Protein AF-A0A2M8PM56-F1 (afdb_monomer)

Solvent-accessible surface area (backbone atoms only — not comparable to full-atom values): 8294 Å² total; per-residue (Å²): 137,80,83,69,54,62,44,80,41,84,49,99,81,27,36,38,36,41,51,51,79,86,60,57,67,68,60,47,52,51,56,45,49,54,58,42,65,76,43,40,83,81,42,50,69,30,35,29,31,40,33,42,45,74,45,73,42,53,46,70,60,52,50,52,50,46,54,58,35,47,78,58,47,24,43,76,50,33,38,34,36,74,18,66,51,32,48,53,28,31,54,79,66,77,33,47,68,55,50,98,68,78,94,83,78,79,86,73,85,75,88,89,83,85,87,86,77,87,79,72,84,82,80,86,79,90,74,87,82,80,82,78,87,132

Radius of gyration: 21.91 Å; Cα contacts (8 Å, |Δi|>4): 170; chains: 1; bounding box: 58×36×76 Å

Mean predicted aligned error: 13.91 Å

pLDDT: mean 71.76, std 17.02, range [32.41, 87.62]

Nearest PDB structures (foldseek):
  4l1c-assembly1_B  TM=6.763E-01  e=3.990E-03  Escherichia coli UTI89
  3ghf-assembly1_A-2  TM=6.455E-01  e=1.156E-02  Salmonella enterica subsp. enterica serovar Typhimurium str. LT2
  3fa4-assembly2_H  TM=4.914E-01  e=3.078E+00  Aspergillus niger
  3eoo-assembly4_L  TM=4.462E-01  e=2.066E+00  Burkholderia pseudomallei 1655
  7cmy-assembly1_A-2  TM=3.895E-01  e=2.208E+00  Bacillus cereus ATCC 14579

Structure (mmCIF, N/CA/C/O backbone):
data_AF-A0A2M8PM56-F1
#
_entry.id   AF-A0A2M8PM56-F1
#
loop_
_atom_site.group_PDB
_atom_site.id
_atom_site.type_symbol
_atom_site.label_atom_id
_atom_site.label_alt_id
_atom_site.label_comp_id
_atom_site.label_asym_id
_atom_site.label_entity_id
_atom_site.label_seq_id
_atom_site.pdbx_PDB_ins_code
_atom_site.Cartn_x
_atom_site.Cartn_y
_atom_site.Cartn_z
_atom_site.occupancy
_atom_site.B_iso_or_equiv
_atom_site.auth_seq_id
_atom_site.auth_comp_id
_atom_site.auth_asym_id
_atom_site.auth_atom_id
_atom_site.pdbx_PDB_model_num
ATOM 1 N N . MET A 1 1 ? 28.261 7.781 9.289 1.00 40.72 1 MET A N 1
ATOM 2 C CA . MET A 1 1 ? 27.281 8.138 10.339 1.00 40.72 1 MET A CA 1
ATOM 3 C C . MET A 1 1 ? 26.000 8.574 9.647 1.00 40.72 1 MET A C 1
ATOM 5 O O . MET A 1 1 ? 26.063 9.479 8.828 1.00 40.72 1 MET A O 1
ATOM 9 N N . ASN A 1 2 ? 24.909 7.862 9.950 1.00 40.03 2 ASN A N 1
ATOM 10 C CA . ASN A 1 2 ? 23.570 7.879 9.342 1.00 40.03 2 ASN A CA 1
ATOM 11 C C . ASN A 1 2 ? 23.489 7.571 7.842 1.00 40.03 2 ASN A C 1
ATOM 13 O O . ASN A 1 2 ? 23.056 8.407 7.053 1.00 40.03 2 ASN A O 1
ATOM 17 N N . ASP A 1 3 ? 23.812 6.326 7.484 1.00 45.66 3 ASP A N 1
ATOM 18 C CA . ASP A 1 3 ? 23.176 5.727 6.312 1.00 45.66 3 ASP A CA 1
ATOM 19 C C . ASP A 1 3 ? 21.687 5.560 6.640 1.00 45.66 3 ASP A C 1
ATOM 21 O O . ASP A 1 3 ? 21.309 4.881 7.600 1.00 45.66 3 ASP A O 1
ATOM 25 N N . LYS A 1 4 ? 20.832 6.331 5.974 1.00 61.25 4 LYS A N 1
ATOM 26 C CA . LYS A 1 4 ? 19.405 6.380 6.289 1.00 61.25 4 LYS A CA 1
ATOM 2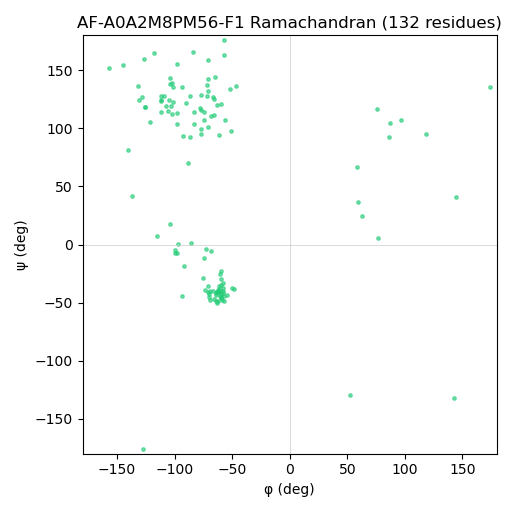7 C C . LYS A 1 4 ? 18.706 5.294 5.476 1.00 61.25 4 LYS A C 1
ATOM 29 O O . LYS A 1 4 ? 17.951 5.602 4.564 1.00 61.25 4 LYS A O 1
ATOM 34 N N . ILE A 1 5 ? 18.969 4.045 5.862 1.00 72.75 5 ILE A N 1
ATOM 35 C CA . ILE A 1 5 ? 18.485 2.791 5.255 1.00 72.75 5 ILE A CA 1
ATOM 36 C C . ILE A 1 5 ? 16.966 2.820 5.000 1.00 72.75 5 ILE A C 1
ATOM 38 O O . ILE A 1 5 ? 16.484 2.366 3.965 1.00 72.75 5 ILE A O 1
ATOM 42 N N . VAL A 1 6 ? 16.212 3.413 5.936 1.00 77.56 6 VAL A N 1
ATOM 43 C CA . VAL A 1 6 ? 14.764 3.630 5.827 1.00 77.56 6 VAL A CA 1
ATOM 44 C C . VAL A 1 6 ? 14.423 5.078 6.175 1.00 77.56 6 VAL A C 1
ATOM 46 O O . VAL A 1 6 ? 14.714 5.576 7.276 1.00 77.56 6 VAL A O 1
ATOM 49 N N . SER A 1 7 ? 13.753 5.759 5.245 1.00 80.12 7 SER A N 1
ATOM 50 C CA . SER A 1 7 ? 13.185 7.088 5.461 1.00 80.12 7 SER A CA 1
ATOM 51 C C . SER A 1 7 ? 11.673 7.004 5.603 1.00 80.12 7 SER A C 1
ATOM 53 O O . SER A 1 7 ? 10.973 6.687 4.653 1.00 80.12 7 SER A O 1
ATOM 55 N N . ILE A 1 8 ? 11.173 7.339 6.793 1.00 83.44 8 ILE A N 1
ATOM 56 C CA . ILE A 1 8 ? 9.739 7.431 7.074 1.00 83.44 8 ILE A CA 1
ATOM 57 C C . ILE A 1 8 ? 9.349 8.906 7.055 1.00 83.44 8 ILE A C 1
ATOM 59 O O . ILE A 1 8 ? 9.927 9.715 7.788 1.00 83.44 8 ILE A O 1
ATOM 63 N N . LYS A 1 9 ? 8.388 9.263 6.207 1.00 80.56 9 LYS A N 1
ATOM 64 C CA . LYS A 1 9 ? 7.868 10.619 6.052 1.00 80.56 9 LYS A CA 1
ATOM 65 C C . LYS A 1 9 ? 6.352 10.594 6.228 1.00 80.56 9 LYS A C 1
ATOM 67 O O . LYS A 1 9 ? 5.649 9.962 5.452 1.00 80.56 9 LYS A O 1
ATOM 72 N N . GLY A 1 10 ? 5.846 11.307 7.232 1.00 79.12 10 GLY A N 1
ATOM 73 C CA . GLY A 1 10 ? 4.407 11.535 7.368 1.00 79.12 10 GLY A CA 1
ATOM 74 C C . GLY A 1 10 ? 3.904 12.418 6.226 1.00 79.12 10 GLY A C 1
ATOM 75 O O . GLY A 1 10 ? 4.466 13.487 5.975 1.00 79.12 10 GLY A O 1
ATOM 76 N N . ILE A 1 11 ? 2.871 11.964 5.529 1.00 79.31 11 ILE A N 1
ATOM 77 C CA . ILE A 1 11 ? 2.162 12.709 4.489 1.00 79.31 11 ILE A CA 1
ATOM 78 C C . ILE A 1 11 ? 0.707 12.904 4.916 1.00 79.31 11 ILE A C 1
ATOM 80 O O . ILE A 1 11 ? 0.218 12.261 5.839 1.00 79.31 11 ILE A O 1
ATOM 84 N N . ARG A 1 12 ? -0.006 13.813 4.250 1.00 66.31 12 ARG A N 1
ATOM 85 C CA . ARG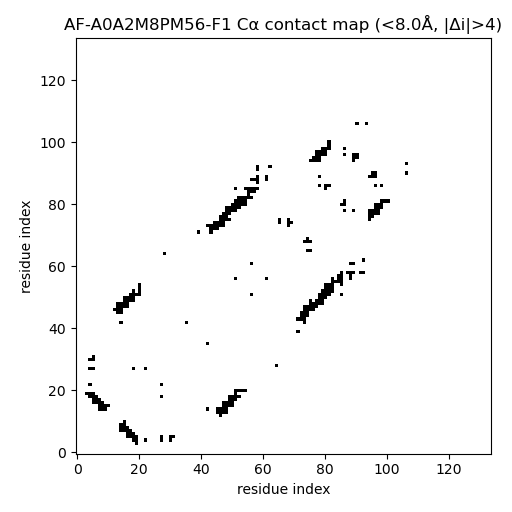 A 1 12 ? -1.399 14.130 4.597 1.00 66.31 12 ARG A CA 1
ATOM 86 C C . ARG A 1 12 ? -2.344 12.923 4.471 1.00 66.31 12 ARG A C 1
ATOM 88 O O . ARG A 1 12 ? -3.350 12.892 5.166 1.00 66.31 12 ARG A O 1
ATOM 95 N N . ASP A 1 13 ? -1.989 11.956 3.627 1.00 6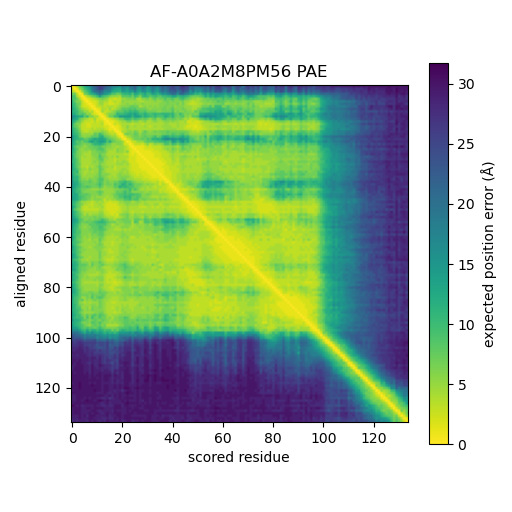4.69 13 ASP A N 1
ATOM 96 C CA . ASP A 1 13 ? -2.753 10.730 3.371 1.00 64.69 13 ASP A CA 1
ATOM 97 C C . ASP A 1 13 ? -2.253 9.514 4.178 1.00 64.69 13 ASP A C 1
ATOM 99 O O . ASP A 1 13 ? -2.796 8.429 4.040 1.00 64.69 13 ASP A O 1
ATOM 103 N N . GLY A 1 14 ? -1.220 9.666 5.024 1.00 80.88 14 GLY A N 1
ATOM 104 C CA . GLY A 1 14 ? -0.634 8.549 5.772 1.00 80.88 14 GLY A CA 1
ATOM 105 C C . GLY A 1 14 ? 0.886 8.624 5.930 1.00 80.88 14 GLY A C 1
ATOM 106 O O . GLY A 1 14 ? 1.443 9.649 6.325 1.00 80.88 14 GLY A O 1
ATOM 107 N N . VAL A 1 15 ? 1.582 7.523 5.652 1.00 85.69 15 VAL A N 1
ATOM 108 C CA . VAL A 1 15 ? 3.026 7.368 5.872 1.00 85.69 15 VAL A CA 1
ATOM 109 C C . VAL A 1 15 ? 3.704 6.932 4.585 1.00 85.69 15 VAL A C 1
ATOM 111 O O . VAL A 1 15 ? 3.443 5.844 4.090 1.00 85.69 15 VAL A O 1
ATOM 114 N N . LEU A 1 16 ? 4.623 7.749 4.078 1.00 84.44 16 LEU A N 1
ATOM 115 C CA . LEU A 1 16 ? 5.512 7.375 2.986 1.00 84.44 16 LEU A CA 1
ATOM 116 C C . LEU A 1 16 ? 6.793 6.759 3.554 1.00 84.44 16 LEU A C 1
ATOM 118 O O . LEU A 1 16 ? 7.516 7.404 4.317 1.00 84.44 16 LEU A O 1
ATOM 122 N N . ILE A 1 17 ? 7.082 5.526 3.166 1.00 84.62 17 ILE A N 1
ATOM 123 C CA . ILE A 1 17 ? 8.314 4.815 3.488 1.00 84.62 17 ILE A CA 1
ATOM 124 C C . ILE A 1 17 ? 9.142 4.741 2.216 1.00 84.62 17 ILE A C 1
ATOM 126 O O . ILE A 1 17 ? 8.719 4.130 1.246 1.00 84.62 17 ILE A O 1
ATOM 130 N N . THR A 1 18 ? 10.334 5.321 2.236 1.00 84.44 18 THR A N 1
ATOM 131 C CA . THR A 1 18 ? 11.310 5.183 1.154 1.00 84.44 18 THR A CA 1
ATOM 132 C C . THR A 1 18 ? 12.412 4.239 1.602 1.00 84.44 18 THR A C 1
ATOM 134 O O . THR A 1 18 ? 13.032 4.461 2.652 1.00 84.44 18 THR A O 1
ATOM 137 N N . LEU A 1 19 ? 12.630 3.189 0.814 1.00 82.12 19 LEU A N 1
ATOM 138 C CA . LEU A 1 19 ? 13.643 2.169 1.050 1.00 82.12 19 LEU A CA 1
ATOM 139 C C . LEU A 1 19 ? 14.859 2.427 0.156 1.00 82.12 19 LEU A C 1
ATOM 141 O O . LEU A 1 19 ? 14.715 2.714 -1.031 1.00 82.12 19 LEU A O 1
ATOM 145 N N . SER A 1 20 ? 16.063 2.321 0.719 1.00 76.00 20 SER A N 1
ATOM 146 C CA . SER A 1 20 ? 17.293 2.442 -0.067 1.00 76.00 20 SER A CA 1
ATOM 147 C C . SER A 1 20 ? 17.508 1.202 -0.954 1.00 76.00 20 SER A C 1
ATOM 149 O O . SER A 1 20 ? 17.362 0.076 -0.472 1.00 76.00 20 SER A O 1
ATOM 151 N N . PRO A 1 21 ? 17.917 1.366 -2.227 1.00 68.31 21 PRO A N 1
ATOM 152 C CA . PRO A 1 21 ? 18.063 0.257 -3.172 1.00 68.31 21 PRO A CA 1
ATOM 153 C C . PRO A 1 21 ? 19.297 -0.620 -2.915 1.00 68.31 21 PRO A C 1
ATOM 155 O O . PRO A 1 21 ? 19.397 -1.694 -3.504 1.00 68.31 21 PRO A O 1
ATOM 158 N N . THR A 1 22 ? 20.222 -0.199 -2.052 1.00 69.06 22 THR A N 1
ATOM 159 C CA . THR A 1 22 ? 21.529 -0.849 -1.845 1.00 69.06 22 THR A CA 1
ATOM 160 C C . THR A 1 22 ? 21.527 -1.903 -0.732 1.00 69.06 22 THR A C 1
ATOM 162 O O . THR A 1 22 ? 22.393 -2.772 -0.721 1.00 69.06 22 THR A O 1
ATOM 165 N N . GLU A 1 23 ? 20.538 -1.879 0.167 1.00 75.06 23 GLU A N 1
ATOM 166 C CA . GLU A 1 23 ? 20.588 -2.646 1.420 1.00 75.06 23 GLU A CA 1
ATOM 167 C C . GLU A 1 23 ? 19.823 -3.977 1.359 1.00 75.06 23 GLU A C 1
ATOM 169 O O . GLU A 1 23 ? 18.881 -4.140 0.582 1.00 75.06 23 GLU A O 1
ATOM 174 N N . GLU A 1 24 ? 20.177 -4.957 2.189 1.00 78.75 24 GLU A N 1
ATOM 175 C CA . GLU A 1 24 ? 19.437 -6.224 2.221 1.00 78.75 24 GLU A CA 1
ATOM 176 C C . GLU A 1 24 ? 17.991 -6.047 2.709 1.00 78.75 24 GLU A C 1
ATOM 178 O O . GLU A 1 24 ? 17.709 -5.265 3.620 1.00 78.75 24 GLU A O 1
ATOM 183 N N . TRP A 1 25 ? 17.067 -6.825 2.132 1.00 80.44 25 TRP A N 1
ATOM 184 C CA . TRP A 1 25 ? 15.645 -6.792 2.491 1.00 80.44 25 TRP A CA 1
ATOM 185 C C . TRP A 1 25 ? 15.419 -7.003 3.990 1.00 80.44 25 TRP A C 1
ATOM 187 O O . TRP A 1 25 ? 14.655 -6.271 4.618 1.00 80.44 25 TRP A O 1
ATOM 197 N N . HIS A 1 26 ? 16.130 -7.958 4.592 1.00 78.06 26 HIS A N 1
ATOM 198 C CA . HIS A 1 26 ? 15.996 -8.251 6.016 1.00 78.06 26 HIS A CA 1
ATOM 199 C C . HIS A 1 26 ? 16.330 -7.033 6.889 1.00 78.06 26 HIS A C 1
ATOM 201 O O . HIS A 1 26 ? 15.542 -6.667 7.760 1.00 78.06 26 HIS A O 1
ATOM 207 N N . ILE A 1 27 ? 17.432 -6.344 6.575 1.00 82.88 27 ILE A N 1
ATOM 208 C CA . ILE A 1 27 ? 17.886 -5.141 7.284 1.00 82.88 27 ILE A CA 1
ATOM 209 C C . ILE A 1 27 ? 16.867 -4.006 7.123 1.00 82.88 27 ILE A C 1
ATOM 211 O O . ILE A 1 27 ? 16.523 -3.339 8.098 1.00 82.88 27 ILE A O 1
ATOM 215 N N . LEU A 1 28 ? 16.335 -3.812 5.911 1.00 82.06 28 LEU A N 1
ATOM 216 C CA . LEU A 1 28 ? 15.290 -2.820 5.636 1.00 82.06 28 LEU A CA 1
ATOM 217 C C . LEU A 1 28 ? 14.036 -3.084 6.476 1.00 82.06 28 LEU A C 1
ATOM 219 O O . LEU A 1 28 ? 13.486 -2.166 7.085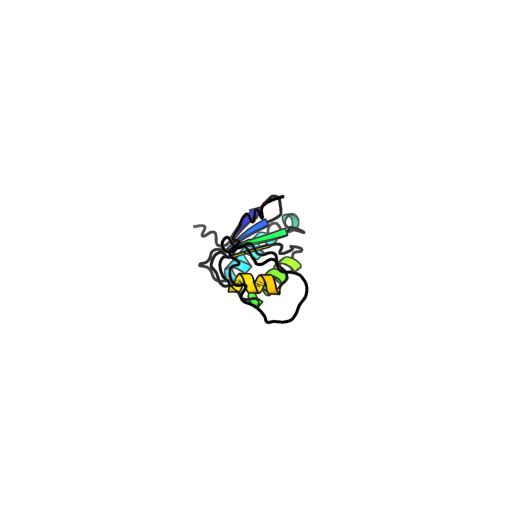 1.00 82.06 28 LEU A O 1
ATOM 223 N N . THR A 1 29 ? 13.600 -4.343 6.528 1.00 80.44 29 THR A N 1
ATOM 224 C CA . THR A 1 29 ? 12.375 -4.724 7.234 1.00 80.44 29 THR A CA 1
ATOM 225 C C . THR A 1 29 ? 12.532 -4.591 8.748 1.00 80.44 29 THR A C 1
ATOM 227 O O . THR A 1 29 ? 11.621 -4.107 9.417 1.00 80.44 29 THR A O 1
ATOM 230 N N . GLU A 1 30 ? 13.688 -4.975 9.292 1.00 83.56 30 GLU A N 1
ATOM 231 C CA . GLU A 1 30 ? 14.005 -4.843 10.716 1.00 83.56 30 GLU A CA 1
ATOM 232 C C . GLU A 1 30 ? 14.106 -3.370 11.129 1.00 83.56 30 GLU A C 1
ATOM 234 O O . GLU A 1 30 ? 13.477 -2.950 12.102 1.00 83.56 30 GLU A O 1
ATOM 239 N N . ALA A 1 31 ? 14.820 -2.555 10.349 1.00 83.38 31 ALA A N 1
ATOM 240 C CA . ALA A 1 31 ? 14.942 -1.122 10.598 1.00 83.38 31 ALA A CA 1
ATOM 241 C C . ALA A 1 31 ? 13.586 -0.405 10.508 1.00 83.38 31 ALA A C 1
ATOM 243 O O . ALA A 1 31 ? 13.296 0.490 11.310 1.00 83.38 31 ALA A O 1
ATOM 244 N N . LEU A 1 32 ? 12.742 -0.803 9.551 1.00 82.38 32 LEU A N 1
ATOM 245 C CA . LEU A 1 32 ? 11.378 -0.306 9.436 1.00 82.38 32 LEU A CA 1
ATOM 246 C C . LEU A 1 32 ? 10.541 -0.708 10.654 1.00 82.38 32 LEU A C 1
ATOM 248 O O . LEU A 1 32 ? 9.893 0.150 11.251 1.00 82.38 32 LEU A O 1
ATOM 252 N N . ALA A 1 33 ? 10.577 -1.984 11.043 1.00 82.00 33 ALA A N 1
ATOM 253 C CA . ALA A 1 33 ? 9.840 -2.490 12.194 1.00 82.00 33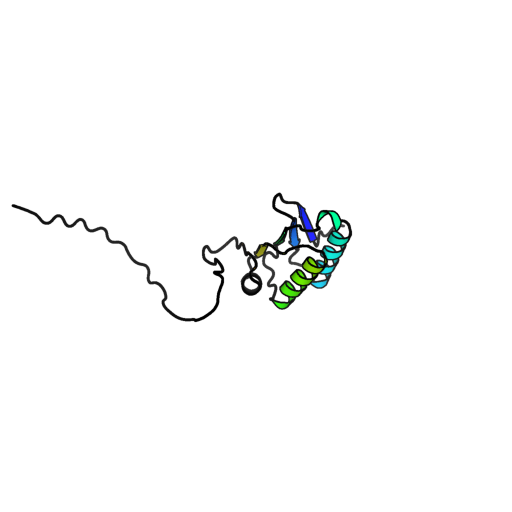 ALA A CA 1
ATOM 254 C C . ALA A 1 33 ? 10.244 -1.757 13.478 1.00 82.00 33 ALA A C 1
ATOM 256 O O . ALA A 1 33 ? 9.371 -1.245 14.167 1.00 82.00 33 ALA A O 1
ATOM 257 N N . ALA A 1 34 ? 11.545 -1.601 13.743 1.00 84.69 34 ALA A N 1
ATOM 258 C CA . ALA A 1 34 ? 12.049 -0.879 14.911 1.00 84.69 34 ALA A CA 1
ATOM 259 C C . ALA A 1 34 ? 11.557 0.578 14.962 1.00 84.69 34 ALA A C 1
ATOM 261 O O . ALA A 1 34 ? 11.183 1.083 16.019 1.00 84.69 34 ALA A O 1
ATOM 262 N N . ARG A 1 35 ? 11.511 1.257 13.809 1.00 82.75 35 ARG A N 1
ATOM 263 C CA . ARG A 1 35 ? 11.009 2.636 13.704 1.00 82.75 35 ARG A CA 1
ATOM 264 C C . ARG A 1 35 ? 9.498 2.745 13.893 1.00 82.75 35 ARG A C 1
ATOM 266 O O . ARG A 1 35 ? 9.041 3.750 14.433 1.00 82.75 35 ARG A O 1
ATOM 273 N N . ILE A 1 36 ? 8.735 1.762 13.418 1.00 81.81 36 ILE A N 1
ATOM 274 C CA . ILE A 1 36 ? 7.288 1.704 13.640 1.00 81.81 36 ILE A CA 1
ATOM 275 C C . ILE A 1 36 ? 7.014 1.417 15.115 1.00 81.81 36 ILE A C 1
ATOM 277 O O . ILE A 1 36 ? 6.221 2.131 15.715 1.00 81.81 36 ILE A O 1
ATOM 281 N N . ASP A 1 37 ? 7.691 0.429 15.703 1.00 82.44 37 ASP A N 1
ATOM 282 C CA . ASP A 1 37 ? 7.534 0.036 17.107 1.00 82.44 37 ASP A CA 1
ATOM 283 C C . ASP A 1 37 ? 7.851 1.196 18.073 1.00 82.44 37 ASP A C 1
ATOM 285 O O . ASP A 1 37 ? 7.149 1.370 19.065 1.00 82.44 37 ASP A O 1
ATOM 289 N N . GLU A 1 38 ? 8.820 2.067 17.755 1.00 83.56 38 GLU A N 1
ATOM 290 C CA . GLU A 1 38 ? 9.115 3.269 18.560 1.00 83.56 38 GLU A CA 1
ATOM 291 C C . GLU A 1 38 ? 7.910 4.228 18.677 1.00 83.56 38 GLU A C 1
ATOM 293 O O . GLU A 1 38 ? 7.772 4.941 19.671 1.00 83.56 38 GLU A O 1
ATOM 298 N N . LYS A 1 39 ? 7.033 4.270 17.664 1.00 80.81 39 LYS A N 1
ATOM 299 C CA . LYS A 1 39 ? 5.880 5.187 17.596 1.00 80.81 39 LYS A CA 1
ATOM 300 C C . LYS A 1 39 ? 4.619 4.487 17.090 1.00 80.81 39 LYS A C 1
ATOM 302 O O . LYS A 1 39 ? 3.874 5.059 16.294 1.00 80.81 39 LYS A O 1
ATOM 307 N N . ALA A 1 40 ? 4.376 3.260 17.550 1.00 76.00 40 ALA A N 1
ATOM 308 C CA . ALA A 1 40 ? 3.307 2.414 17.022 1.00 76.00 40 ALA A CA 1
ATOM 309 C C . ALA A 1 40 ? 1.924 3.077 17.151 1.00 76.00 40 ALA A C 1
ATOM 311 O O . ALA A 1 40 ? 1.167 3.093 16.185 1.00 76.00 40 ALA A O 1
ATOM 312 N N . ASP A 1 41 ? 1.641 3.730 18.284 1.00 78.75 41 ASP A N 1
ATOM 313 C CA . ASP A 1 41 ? 0.403 4.494 18.510 1.00 78.75 41 ASP A CA 1
ATOM 314 C C . ASP A 1 41 ? 0.171 5.617 17.489 1.00 78.75 41 ASP A C 1
ATOM 316 O O . ASP A 1 41 ? -0.967 5.910 17.136 1.00 78.75 41 ASP A O 1
ATOM 320 N N . PHE A 1 42 ? 1.236 6.249 16.985 1.00 77.69 42 PHE A N 1
ATOM 321 C CA . PHE A 1 42 ? 1.115 7.312 15.983 1.00 77.69 42 PHE A CA 1
ATOM 322 C C . PHE A 1 42 ? 0.791 6.758 14.590 1.00 77.69 42 PHE A C 1
ATOM 324 O O . PHE A 1 42 ? 0.174 7.441 13.774 1.00 77.69 42 PHE A O 1
ATOM 331 N N . PHE A 1 43 ? 1.220 5.526 14.311 1.00 78.12 43 PHE A N 1
ATOM 332 C CA . PHE A 1 43 ? 1.038 4.866 13.021 1.00 78.12 43 PHE A CA 1
ATOM 333 C C . PHE A 1 43 ? -0.141 3.882 12.997 1.00 78.12 43 PHE A C 1
ATOM 335 O O . PHE A 1 43 ? -0.463 3.348 11.936 1.00 78.12 43 PHE A O 1
ATOM 342 N N . ALA A 1 44 ? -0.807 3.653 14.129 1.00 79.00 44 ALA A N 1
ATOM 343 C CA . ALA A 1 44 ? -1.962 2.773 14.223 1.00 79.00 44 ALA A CA 1
ATOM 344 C C . ALA A 1 44 ? -3.097 3.261 13.304 1.00 79.00 44 ALA A C 1
ATOM 346 O O . ALA A 1 44 ? -3.579 4.386 13.420 1.00 79.00 44 ALA A O 1
ATOM 347 N N . GLY A 1 45 ? -3.521 2.414 12.364 1.00 82.31 45 GLY A N 1
ATOM 348 C CA . GLY A 1 45 ? -4.538 2.745 11.363 1.00 82.31 45 GLY A CA 1
ATOM 349 C C . GLY A 1 45 ? -4.042 3.625 10.211 1.00 82.31 45 GLY A C 1
ATOM 350 O O . GLY A 1 45 ? -4.848 4.030 9.373 1.00 82.31 45 GLY A O 1
ATOM 351 N N . ALA A 1 46 ? -2.742 3.923 10.136 1.00 85.19 46 ALA A N 1
ATOM 352 C CA . ALA A 1 46 ? -2.196 4.721 9.049 1.00 85.19 46 ALA A CA 1
ATOM 353 C C . ALA A 1 46 ? -2.182 3.940 7.727 1.00 85.19 46 ALA A C 1
ATOM 355 O O . ALA A 1 46 ? -1.874 2.743 7.677 1.00 85.19 46 ALA A O 1
ATOM 356 N N . GLN A 1 47 ? -2.477 4.657 6.644 1.00 87.44 47 GLN A N 1
ATOM 357 C CA . GLN A 1 47 ? -2.251 4.189 5.283 1.00 87.44 47 GLN A CA 1
ATOM 358 C C . GLN A 1 47 ? -0.764 4.324 4.965 1.00 87.44 47 GLN A C 1
ATOM 360 O O . GLN A 1 47 ? -0.153 5.370 5.188 1.00 87.44 47 GLN A O 1
ATOM 365 N N . VAL A 1 48 ? -0.165 3.249 4.483 1.00 87.19 48 VAL A N 1
ATOM 366 C CA . VAL A 1 48 ? 1.263 3.160 4.220 1.00 87.19 48 VAL A CA 1
ATOM 367 C C . VAL A 1 48 ? 1.477 3.148 2.722 1.00 87.19 48 VAL A C 1
ATOM 369 O O . VAL A 1 48 ? 0.901 2.331 2.006 1.00 87.19 48 VAL A O 1
ATOM 372 N N . THR A 1 49 ? 2.342 4.037 2.271 1.00 87.62 49 THR A N 1
ATOM 373 C CA . THR A 1 49 ? 2.828 4.096 0.905 1.00 87.62 49 THR A CA 1
ATOM 374 C C . THR A 1 49 ? 4.297 3.713 0.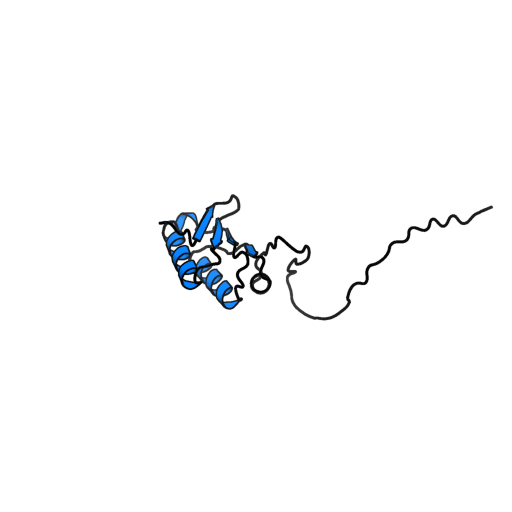918 1.00 87.62 49 THR A C 1
ATOM 376 O O . THR A 1 49 ? 5.077 4.338 1.634 1.00 87.62 49 THR A O 1
ATOM 379 N N . VAL A 1 50 ? 4.690 2.691 0.161 1.00 86.25 50 VAL A N 1
ATOM 380 C CA . VAL A 1 50 ? 6.083 2.217 0.136 1.00 86.25 50 VAL A CA 1
ATOM 381 C C . VAL A 1 50 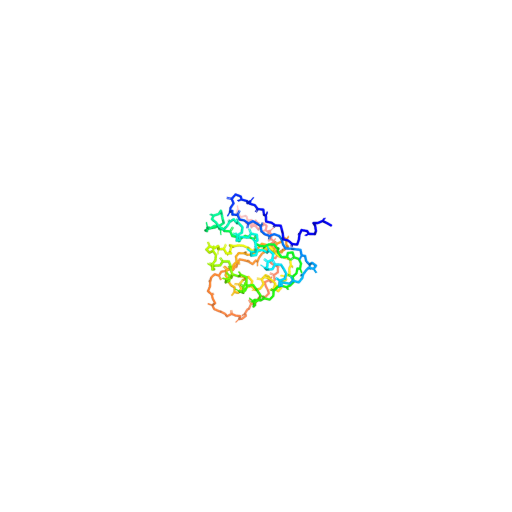? 6.707 2.504 -1.216 1.00 86.25 50 VAL A C 1
ATOM 383 O O . VAL A 1 50 ? 6.161 2.124 -2.244 1.00 86.25 50 VAL A O 1
ATOM 386 N N . ASP A 1 51 ? 7.859 3.159 -1.200 1.00 86.81 51 ASP A N 1
ATOM 387 C CA . ASP A 1 51 ? 8.694 3.422 -2.360 1.00 86.81 51 ASP A CA 1
ATOM 388 C C . ASP A 1 51 ? 9.878 2.447 -2.375 1.00 86.81 51 ASP A C 1
ATOM 390 O O . ASP A 1 51 ? 10.742 2.478 -1.489 1.00 86.81 51 ASP A O 1
ATOM 394 N N . PHE A 1 52 ? 9.864 1.558 -3.370 1.00 82.44 52 PHE A N 1
ATOM 395 C CA . PHE A 1 52 ? 10.909 0.575 -3.657 1.00 82.44 52 PHE A CA 1
ATOM 396 C C . PHE A 1 52 ? 11.876 1.038 -4.761 1.00 82.44 52 PHE A C 1
ATOM 398 O O . PHE A 1 52 ? 12.859 0.342 -5.028 1.00 82.44 52 PHE A O 1
ATOM 405 N N . GLY A 1 53 ? 11.609 2.166 -5.430 1.00 80.69 53 GLY A N 1
ATOM 406 C CA . GLY A 1 53 ? 12.385 2.644 -6.575 1.00 80.69 53 GLY A CA 1
ATOM 407 C C . GLY A 1 53 ? 12.546 1.580 -7.666 1.00 80.69 53 GLY A C 1
ATOM 408 O O . GLY A 1 53 ? 11.579 0.933 -8.076 1.00 80.69 53 GLY A O 1
ATOM 409 N N . GLU A 1 54 ? 13.782 1.365 -8.111 1.00 77.94 54 GLU A N 1
ATOM 410 C CA . GLU A 1 54 ? 14.146 0.418 -9.177 1.00 77.94 54 GLU A CA 1
ATOM 411 C C . GLU A 1 54 ? 14.362 -1.028 -8.683 1.00 77.94 54 GLU A C 1
ATOM 413 O O . GLU A 1 54 ? 14.697 -1.916 -9.471 1.00 77.94 54 GLU A O 1
ATOM 418 N N . ARG A 1 55 ? 14.179 -1.308 -7.384 1.00 76.62 55 ARG A N 1
ATOM 419 C CA . ARG A 1 55 ? 14.402 -2.654 -6.839 1.00 76.62 55 ARG A CA 1
ATOM 420 C C . ARG A 1 55 ? 13.297 -3.621 -7.293 1.00 76.62 55 ARG A C 1
ATOM 422 O O . ARG A 1 55 ? 12.125 -3.342 -7.036 1.00 76.62 55 ARG A O 1
ATOM 429 N N . PRO A 1 56 ? 13.643 -4.789 -7.869 1.00 79.44 56 PRO A N 1
ATOM 430 C CA . PRO A 1 56 ? 12.677 -5.853 -8.109 1.00 79.44 56 PRO A CA 1
ATOM 431 C C . PRO A 1 56 ? 12.324 -6.550 -6.791 1.00 79.44 56 PRO A C 1
ATOM 433 O O . PRO A 1 56 ? 13.173 -7.203 -6.187 1.00 79.44 56 PRO A O 1
ATOM 436 N N . VAL A 1 57 ? 11.073 -6.420 -6.351 1.00 81.88 57 VAL A N 1
ATOM 437 C CA . VAL A 1 57 ? 10.540 -7.084 -5.157 1.00 81.88 57 VAL A CA 1
ATOM 438 C C . VAL A 1 57 ? 9.503 -8.124 -5.594 1.00 81.88 57 VAL A C 1
ATOM 440 O O . VAL A 1 57 ? 8.461 -7.755 -6.134 1.00 81.88 57 VAL A O 1
ATOM 443 N N . PRO A 1 58 ? 9.751 -9.428 -5.386 1.00 84.25 58 PRO A N 1
ATOM 444 C CA . PRO A 1 58 ? 8.801 -10.480 -5.705 1.00 84.25 58 PRO A CA 1
ATOM 445 C C . PRO A 1 58 ? 7.601 -10.471 -4.749 1.00 84.25 58 PRO A C 1
ATOM 447 O O . PRO A 1 58 ? 7.678 -10.044 -3.593 1.00 84.25 58 PRO A O 1
ATOM 450 N N . LYS A 1 59 ? 6.496 -11.073 -5.203 1.00 83.44 59 LYS A N 1
ATOM 451 C CA . LYS A 1 59 ? 5.242 -11.202 -4.442 1.00 83.44 59 LYS A CA 1
ATOM 452 C C . LYS A 1 59 ? 5.423 -11.754 -3.026 1.00 83.44 59 LYS A C 1
ATOM 454 O O . LYS A 1 59 ? 4.746 -11.306 -2.108 1.00 83.44 59 LYS A O 1
ATOM 459 N N . VAL A 1 60 ? 6.330 -12.713 -2.833 1.00 85.12 60 VAL A N 1
ATOM 460 C CA . VAL A 1 60 ? 6.579 -13.343 -1.522 1.00 85.12 60 VAL A CA 1
ATOM 461 C C . VAL A 1 60 ? 7.125 -12.337 -0.503 1.00 85.12 60 VAL A C 1
ATOM 463 O O . VAL A 1 60 ? 6.684 -12.319 0.650 1.00 85.12 60 VAL A O 1
ATOM 466 N N . GLU A 1 61 ? 8.050 -11.473 -0.922 1.00 85.00 61 GLU A N 1
ATOM 467 C CA . GLU A 1 61 ? 8.623 -10.440 -0.055 1.00 85.00 61 GLU A CA 1
ATOM 468 C C . GLU A 1 61 ? 7.586 -9.355 0.248 1.00 85.00 61 GLU A C 1
ATOM 470 O O . GLU A 1 61 ? 7.393 -8.989 1.409 1.00 85.00 61 GLU A O 1
ATOM 475 N N . MET A 1 62 ? 6.823 -8.929 -0.761 1.00 84.38 62 MET A N 1
ATOM 476 C CA . MET A 1 62 ? 5.751 -7.949 -0.580 1.00 84.38 62 MET A CA 1
ATOM 477 C C . MET A 1 62 ? 4.631 -8.457 0.340 1.00 84.38 62 MET A C 1
ATOM 479 O O . MET A 1 62 ? 4.166 -7.726 1.214 1.00 84.38 62 MET A O 1
ATOM 483 N N . LEU A 1 63 ? 4.233 -9.725 0.206 1.00 86.12 63 LEU A N 1
ATOM 484 C CA . LEU A 1 63 ? 3.257 -10.358 1.093 1.00 86.12 63 LEU A CA 1
ATOM 485 C C . LEU A 1 63 ? 3.763 -10.394 2.541 1.00 86.12 63 LEU A C 1
ATOM 487 O O . LEU A 1 63 ? 3.007 -10.117 3.472 1.00 86.12 63 LEU A O 1
ATOM 491 N N . SER A 1 64 ? 5.049 -10.696 2.728 1.00 87.00 64 SER A N 1
ATOM 492 C CA . SER A 1 64 ? 5.685 -10.694 4.049 1.00 87.00 64 SER A CA 1
ATOM 493 C C . SER A 1 64 ? 5.682 -9.293 4.671 1.00 87.00 64 SER A C 1
ATOM 495 O O . SER A 1 64 ? 5.369 -9.151 5.854 1.00 87.00 64 SER A O 1
ATOM 497 N N . LEU A 1 65 ? 5.949 -8.252 3.871 1.00 85.19 65 LEU A N 1
ATOM 498 C CA . LEU A 1 65 ? 5.851 -6.854 4.298 1.00 85.19 65 LEU A CA 1
ATOM 499 C C . LEU A 1 65 ? 4.417 -6.486 4.701 1.00 85.19 65 LEU A C 1
ATOM 501 O O . LEU A 1 65 ? 4.202 -5.934 5.778 1.00 85.19 65 LEU A O 1
ATOM 505 N N . LYS A 1 66 ? 3.432 -6.829 3.862 1.00 85.62 66 LYS A N 1
ATOM 506 C CA . LYS A 1 66 ? 2.008 -6.582 4.126 1.00 85.62 66 LYS A CA 1
ATOM 507 C C . LYS A 1 66 ? 1.580 -7.225 5.443 1.00 85.62 66 LYS A C 1
ATOM 509 O O . LYS A 1 66 ? 1.018 -6.547 6.295 1.00 85.62 66 LYS A O 1
ATOM 514 N N . ALA A 1 67 ? 1.923 -8.495 5.654 1.00 87.38 67 ALA A N 1
ATOM 515 C CA . ALA A 1 67 ? 1.609 -9.203 6.891 1.00 87.38 67 ALA A CA 1
ATOM 516 C C . ALA A 1 67 ? 2.275 -8.561 8.123 1.00 87.38 67 ALA A C 1
ATOM 518 O O . ALA A 1 67 ? 1.690 -8.531 9.207 1.00 87.38 67 ALA A O 1
ATOM 519 N N . LEU A 1 68 ? 3.495 -8.034 7.979 1.00 86.06 68 LEU A N 1
ATOM 520 C CA . LEU A 1 68 ? 4.202 -7.336 9.054 1.00 86.06 68 LEU A CA 1
ATOM 521 C C . LEU A 1 68 ? 3.511 -6.019 9.438 1.00 86.06 68 LEU A C 1
ATOM 523 O O . LEU A 1 68 ? 3.427 -5.710 10.632 1.00 86.06 68 LEU A O 1
ATOM 527 N N . LEU A 1 69 ? 3.011 -5.278 8.445 1.00 85.31 69 LEU A N 1
ATOM 528 C CA . LEU A 1 69 ? 2.257 -4.036 8.628 1.00 85.31 69 LEU A CA 1
ATOM 529 C C . LEU A 1 69 ? 0.874 -4.297 9.240 1.00 85.31 69 LEU A C 1
ATOM 531 O O . LEU A 1 69 ? 0.514 -3.653 10.225 1.00 85.31 69 LEU A O 1
ATOM 535 N N . GLU A 1 70 ? 0.139 -5.296 8.747 1.00 85.62 70 GLU A N 1
ATOM 536 C CA . GLU A 1 70 ? -1.194 -5.645 9.261 1.00 85.62 70 GLU A CA 1
ATOM 537 C C . GLU A 1 70 ? -1.154 -6.072 10.732 1.00 85.62 70 GLU A C 1
ATOM 539 O O . GLU A 1 70 ? -2.002 -5.659 11.522 1.00 85.62 70 GLU A O 1
ATOM 544 N N . ARG A 1 71 ? -0.118 -6.817 11.144 1.00 86.56 71 ARG A N 1
ATOM 545 C CA . ARG A 1 71 ? 0.112 -7.169 12.560 1.00 86.56 71 ARG A CA 1
ATOM 546 C C . ARG A 1 71 ? 0.287 -5.952 13.472 1.00 86.56 71 ARG A C 1
ATOM 548 O O . ARG A 1 71 ? 0.085 -6.074 14.674 1.00 86.56 71 ARG A O 1
ATOM 555 N N . ARG A 1 72 ? 0.675 -4.803 12.914 1.00 84.50 72 ARG A N 1
ATOM 556 C CA . ARG A 1 72 ? 0.845 -3.517 13.612 1.00 84.50 72 ARG A CA 1
ATOM 557 C C . ARG A 1 72 ? -0.305 -2.553 13.339 1.00 84.50 72 ARG A C 1
ATOM 559 O O . ARG A 1 72 ? -0.176 -1.358 13.580 1.00 84.50 72 ARG A O 1
ATOM 566 N N . ASN A 1 73 ? -1.432 -3.066 12.845 1.00 84.69 73 ASN A N 1
ATOM 567 C CA . ASN A 1 73 ? -2.622 -2.280 12.545 1.00 84.69 73 ASN A CA 1
ATOM 568 C C . ASN A 1 73 ? -2.401 -1.209 11.456 1.00 84.69 73 ASN A C 1
ATOM 570 O O . ASN A 1 73 ? -3.123 -0.214 11.417 1.00 84.69 73 ASN A O 1
ATOM 574 N N . MET A 1 74 ? -1.415 -1.405 10.577 1.00 86.31 74 MET A N 1
ATOM 575 C CA . MET A 1 74 ? -1.103 -0.526 9.447 1.00 86.31 74 MET A CA 1
ATOM 576 C C . MET A 1 74 ? -1.590 -1.157 8.142 1.00 86.31 74 MET A C 1
ATOM 578 O O . MET A 1 74 ? -1.497 -2.370 7.965 1.00 86.31 74 MET A O 1
ATOM 582 N N . THR A 1 75 ? -2.085 -0.337 7.213 1.00 86.00 75 THR A N 1
ATOM 583 C CA . THR A 1 75 ? -2.604 -0.819 5.921 1.00 86.00 75 THR A CA 1
ATOM 584 C C . THR A 1 75 ? -1.689 -0.373 4.794 1.00 86.00 75 THR A C 1
ATOM 586 O O . THR A 1 75 ? -1.446 0.820 4.642 1.00 86.00 75 THR A O 1
ATOM 589 N N . LEU A 1 76 ? -1.185 -1.313 3.993 1.00 87.38 76 LEU A N 1
ATOM 590 C CA . LEU A 1 76 ? -0.432 -0.992 2.780 1.00 87.38 76 LEU A CA 1
ATOM 591 C C . LEU A 1 76 ? -1.409 -0.508 1.702 1.00 87.38 76 LEU A C 1
ATOM 593 O O . LEU A 1 76 ? -2.181 -1.297 1.170 1.00 87.38 76 LEU A O 1
ATOM 597 N N . SER A 1 77 ? -1.384 0.793 1.431 1.00 86.19 77 SER A N 1
ATOM 598 C CA . SER A 1 77 ? -2.321 1.475 0.538 1.00 86.19 77 SER A CA 1
ATOM 599 C C . SER A 1 77 ? -1.779 1.582 -0.879 1.00 86.19 77 SER A C 1
ATOM 601 O O . SER A 1 77 ? -2.495 1.325 -1.845 1.00 86.19 77 SER A O 1
ATOM 603 N N . ALA A 1 78 ? -0.501 1.956 -1.001 1.00 85.50 78 ALA A N 1
ATOM 604 C CA . ALA A 1 78 ? 0.117 2.203 -2.291 1.00 85.50 78 ALA A CA 1
ATOM 605 C C . ALA A 1 78 ? 1.592 1.793 -2.349 1.00 85.50 78 ALA A C 1
ATOM 607 O O . ALA A 1 78 ? 2.308 1.788 -1.345 1.00 85.50 78 ALA A O 1
ATOM 608 N N . VAL A 1 79 ? 2.048 1.488 -3.559 1.00 87.38 79 VAL A N 1
ATOM 609 C CA . VAL A 1 79 ? 3.420 1.103 -3.870 1.00 87.38 79 VAL A CA 1
ATOM 610 C C . VAL A 1 79 ? 3.959 1.960 -5.017 1.00 87.38 79 VAL A C 1
ATOM 612 O O . VAL A 1 79 ? 3.351 2.055 -6.082 1.00 87.38 79 VAL A O 1
ATOM 615 N N . LEU A 1 80 ? 5.116 2.581 -4.795 1.00 86.31 80 LEU A N 1
ATOM 616 C CA . LEU A 1 80 ? 5.891 3.302 -5.800 1.00 86.31 80 LEU A CA 1
ATOM 617 C C . LEU A 1 80 ? 7.071 2.423 -6.201 1.00 86.31 80 LEU A C 1
ATOM 619 O O . LEU A 1 80 ? 7.895 2.053 -5.365 1.00 86.31 80 LEU A O 1
ATOM 623 N N . SER A 1 81 ? 7.145 2.064 -7.476 1.00 84.88 81 SER A N 1
ATOM 624 C CA . SER A 1 81 ? 8.296 1.357 -8.028 1.00 84.88 81 SER A CA 1
ATOM 625 C C . SER A 1 81 ? 8.371 1.566 -9.534 1.00 84.88 81 SER A C 1
ATOM 627 O O . SER A 1 81 ? 7.353 1.769 -10.197 1.00 84.88 81 SER A O 1
ATOM 629 N N . GLU A 1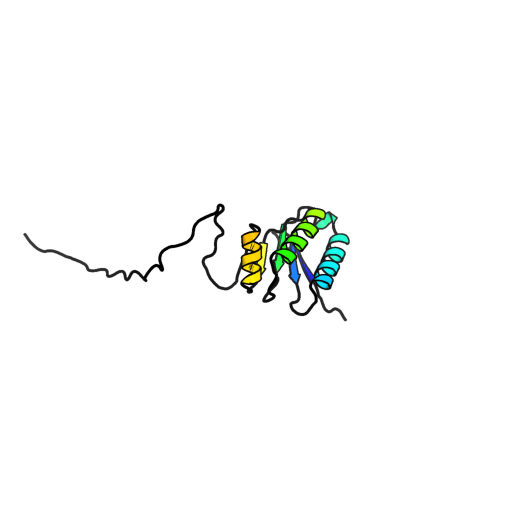 82 ? 9.586 1.498 -10.065 1.00 81.94 82 GLU A N 1
ATOM 630 C CA . GLU A 1 82 ? 9.872 1.491 -11.502 1.00 81.94 82 GLU A CA 1
ATOM 631 C C . GLU A 1 82 ? 10.140 0.069 -12.026 1.00 81.94 82 GLU A C 1
ATOM 633 O O . GLU A 1 82 ? 10.241 -0.147 -13.232 1.00 81.94 82 GLU A O 1
ATOM 638 N N . SER A 1 83 ? 10.226 -0.927 -11.135 1.00 82.06 83 SER A N 1
ATOM 639 C CA . SER A 1 83 ? 10.464 -2.320 -11.509 1.00 82.06 83 SER A CA 1
ATOM 640 C C . SER A 1 83 ? 9.160 -3.050 -11.830 1.00 82.06 83 SER A C 1
ATOM 642 O O . SER A 1 83 ? 8.251 -3.114 -11.000 1.00 82.06 83 SER A O 1
ATOM 644 N N . LEU A 1 84 ? 9.099 -3.686 -13.005 1.00 81.31 84 LEU A N 1
ATOM 645 C CA . LEU A 1 84 ? 7.942 -4.480 -13.435 1.00 81.31 84 LEU A CA 1
ATOM 646 C C . LEU A 1 84 ? 7.605 -5.610 -12.453 1.00 81.31 84 LEU A C 1
ATOM 648 O O . LEU A 1 84 ? 6.434 -5.847 -12.187 1.00 81.31 84 LEU A O 1
ATOM 652 N N . THR A 1 85 ? 8.612 -6.259 -11.860 1.00 84.62 85 THR A N 1
ATOM 653 C CA . THR A 1 85 ? 8.411 -7.336 -10.874 1.00 84.62 85 THR A CA 1
ATOM 654 C C . THR A 1 85 ? 7.645 -6.852 -9.643 1.00 84.62 85 THR A C 1
ATOM 656 O O . THR A 1 85 ? 6.779 -7.557 -9.131 1.00 84.62 85 THR A O 1
ATOM 659 N N . THR A 1 86 ? 7.953 -5.642 -9.173 1.00 85.56 86 THR A N 1
ATOM 660 C CA . THR A 1 86 ? 7.308 -5.039 -7.999 1.00 85.56 86 THR A CA 1
ATOM 661 C C . THR A 1 86 ? 5.889 -4.588 -8.321 1.00 85.56 86 THR A C 1
ATOM 663 O O . THR A 1 86 ? 4.990 -4.750 -7.499 1.00 85.56 86 THR A O 1
ATOM 666 N N . ILE A 1 87 ? 5.683 -4.041 -9.522 1.00 84.44 87 ILE A N 1
ATOM 667 C CA . ILE A 1 87 ? 4.361 -3.637 -10.005 1.00 84.44 87 ILE A CA 1
ATOM 668 C C . ILE A 1 87 ? 3.456 -4.871 -10.123 1.00 84.44 87 ILE A C 1
ATOM 670 O O . ILE A 1 87 ? 2.388 -4.886 -9.523 1.00 84.44 87 ILE A O 1
ATOM 674 N N . ASP A 1 88 ? 3.914 -5.937 -10.786 1.00 84.44 88 ASP A N 1
ATOM 675 C CA . ASP A 1 88 ? 3.181 -7.207 -10.913 1.00 84.44 88 ASP A CA 1
ATOM 676 C C . ASP A 1 88 ? 2.826 -7.810 -9.544 1.00 84.44 88 ASP A C 1
ATOM 678 O O . ASP A 1 88 ? 1.682 -8.187 -9.287 1.00 84.44 88 ASP A O 1
ATOM 682 N N . ALA A 1 89 ? 3.781 -7.808 -8.608 1.00 85.88 89 ALA A N 1
ATOM 683 C CA . ALA A 1 89 ? 3.556 -8.263 -7.241 1.00 85.88 89 ALA A CA 1
ATOM 684 C C . ALA A 1 89 ? 2.461 -7.466 -6.514 1.00 85.88 89 ALA A C 1
ATOM 686 O O . ALA A 1 89 ? 1.645 -8.065 -5.810 1.00 85.88 89 ALA A O 1
ATOM 687 N N . ALA A 1 90 ? 2.445 -6.141 -6.669 1.00 85.50 90 ALA A N 1
ATOM 688 C CA . ALA A 1 90 ? 1.458 -5.268 -6.042 1.00 85.50 90 ALA A CA 1
ATOM 689 C C . ALA A 1 90 ? 0.067 -5.429 -6.669 1.00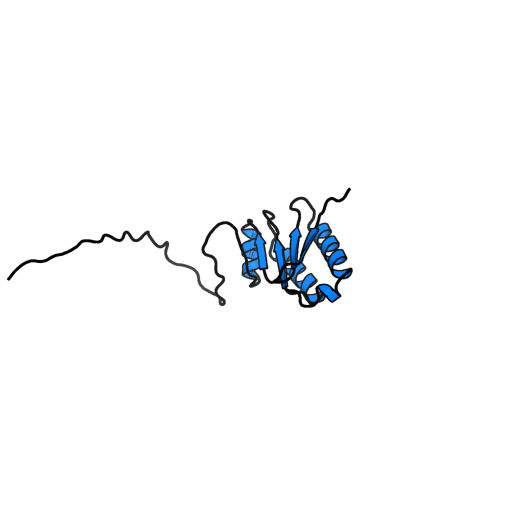 85.50 90 ALA A C 1
ATOM 691 O O . ALA A 1 90 ? -0.913 -5.537 -5.933 1.00 85.50 90 ALA A O 1
ATOM 692 N N . LEU A 1 91 ? -0.013 -5.554 -7.995 1.00 82.88 91 LEU A N 1
ATOM 693 C CA . LEU A 1 91 ? -1.256 -5.854 -8.713 1.00 82.88 91 LEU A CA 1
ATOM 694 C C . LEU A 1 91 ? -1.836 -7.202 -8.280 1.00 82.88 91 LEU A C 1
ATOM 696 O O . LEU A 1 91 ? -3.013 -7.307 -7.950 1.00 82.88 91 LEU A O 1
ATOM 700 N N . ALA A 1 92 ? -0.990 -8.226 -8.157 1.00 82.62 92 ALA A N 1
ATOM 701 C CA . ALA A 1 92 ? -1.391 -9.552 -7.699 1.00 82.62 92 ALA A CA 1
ATOM 702 C C . ALA A 1 92 ? -1.812 -9.608 -6.213 1.00 82.62 92 ALA A C 1
ATOM 704 O O . ALA A 1 92 ? -2.194 -10.683 -5.726 1.00 82.62 92 ALA A O 1
ATOM 705 N N . LEU A 1 93 ? -1.669 -8.499 -5.482 1.00 80.44 93 LEU A N 1
ATOM 706 C CA . LEU A 1 93 ? -2.095 -8.300 -4.098 1.00 80.44 93 LEU A CA 1
ATOM 707 C C . LEU A 1 93 ? -3.190 -7.227 -3.967 1.00 80.44 93 LEU A C 1
ATOM 709 O O . LEU A 1 93 ? -3.544 -6.899 -2.835 1.00 80.44 93 LEU A O 1
ATOM 713 N N . ASP A 1 94 ? -3.719 -6.724 -5.087 1.00 82.12 94 ASP A N 1
ATOM 714 C CA . ASP A 1 94 ? -4.746 -5.676 -5.145 1.00 82.12 94 ASP A CA 1
ATOM 715 C C . ASP A 1 94 ? -4.309 -4.355 -4.474 1.00 82.12 94 ASP A C 1
ATOM 717 O O . ASP A 1 94 ? -5.067 -3.670 -3.792 1.00 82.12 94 ASP A O 1
ATOM 721 N N . ILE A 1 95 ? -3.026 -4.004 -4.610 1.00 83.69 95 ILE A N 1
ATOM 722 C CA . ILE A 1 95 ? -2.447 -2.786 -4.031 1.00 83.69 95 ILE A CA 1
ATOM 723 C C . ILE A 1 95 ? -2.294 -1.725 -5.119 1.00 83.69 95 ILE A C 1
ATOM 725 O O . ILE A 1 95 ? -1.832 -2.005 -6.225 1.00 83.69 95 ILE A O 1
ATOM 729 N N . ARG A 1 96 ? -2.608 -0.466 -4.790 1.00 83.50 96 ARG A N 1
ATOM 730 C CA . ARG A 1 96 ? -2.459 0.658 -5.721 1.00 83.50 96 ARG A CA 1
ATOM 731 C C . ARG A 1 96 ? -0.988 0.861 -6.092 1.00 83.50 96 ARG A C 1
ATOM 733 O O . ARG A 1 96 ? -0.174 1.188 -5.234 1.00 83.50 96 ARG A O 1
ATOM 740 N N . THR A 1 97 ? -0.641 0.762 -7.369 1.00 80.75 97 THR A N 1
ATOM 741 C CA . THR A 1 97 ? 0.710 1.080 -7.857 1.00 80.75 97 THR A CA 1
ATOM 742 C C . THR A 1 97 ? 0.740 2.425 -8.559 1.00 80.75 97 THR A C 1
ATOM 744 O O . THR A 1 97 ? -0.142 2.725 -9.360 1.00 80.75 97 THR A O 1
ATOM 747 N N . THR A 1 98 ? 1.772 3.227 -8.314 1.00 69.44 98 THR A N 1
ATOM 748 C CA . THR A 1 98 ? 2.046 4.424 -9.118 1.00 69.44 98 THR A CA 1
ATOM 749 C C . THR A 1 98 ? 3.439 4.307 -9.722 1.00 69.44 98 THR A C 1
ATOM 751 O O . THR A 1 98 ? 4.433 4.452 -9.009 1.00 69.44 98 THR A O 1
ATOM 754 N N . SER A 1 99 ? 3.509 4.032 -11.025 1.00 62.06 99 SER A N 1
ATOM 755 C CA . SER A 1 99 ? 4.740 4.104 -11.811 1.00 62.06 99 SER A CA 1
ATOM 756 C C . SER A 1 99 ? 4.842 5.482 -12.473 1.00 62.06 99 SER A C 1
ATOM 758 O O . SER A 1 99 ? 3.871 5.996 -13.028 1.00 62.06 99 SER A O 1
ATOM 760 N N . SER A 1 100 ? 6.023 6.104 -12.435 1.00 48.66 100 SER A N 1
ATOM 761 C CA . SER A 1 100 ? 6.273 7.386 -13.124 1.00 48.66 100 SER A CA 1
ATOM 762 C C . SER A 1 100 ? 6.374 7.243 -14.652 1.00 48.66 100 SER A C 1
ATOM 764 O O . SER A 1 100 ? 6.487 8.239 -15.364 1.00 48.66 100 SER A O 1
ATOM 766 N N . GLY A 1 101 ? 6.307 6.016 -15.173 1.00 42.06 101 GLY A N 1
ATOM 767 C CA . GLY A 1 101 ? 6.284 5.709 -16.596 1.00 42.06 101 GLY A CA 1
ATOM 768 C C . GLY A 1 101 ? 5.166 4.721 -16.908 1.00 42.06 101 GLY A C 1
ATOM 769 O O . GLY A 1 101 ? 5.018 3.718 -16.216 1.00 42.06 101 GLY A O 1
ATOM 770 N N . VAL A 1 102 ? 4.442 5.003 -17.992 1.00 36.91 102 VAL A N 1
ATOM 771 C CA . VAL A 1 102 ? 3.325 4.245 -18.588 1.00 36.91 102 VAL A CA 1
ATOM 772 C C . VAL A 1 102 ? 1.933 4.573 -18.008 1.00 36.91 102 VAL A C 1
ATOM 774 O O . VAL A 1 102 ? 1.583 4.118 -16.922 1.00 36.91 102 VAL A O 1
ATOM 777 N N . PRO A 1 103 ? 1.093 5.329 -18.748 1.00 36.44 103 PRO A N 1
ATOM 778 C CA . PRO A 1 103 ? -0.334 5.411 -18.476 1.00 36.44 103 PRO A CA 1
ATOM 779 C C . PRO A 1 103 ? -0.995 4.135 -19.011 1.00 36.44 103 PRO A C 1
ATOM 781 O O . PRO A 1 103 ? -0.976 3.907 -20.219 1.00 36.44 103 PRO A O 1
ATOM 784 N N . GLY A 1 104 ? -1.568 3.303 -18.142 1.00 39.19 104 GLY A N 1
ATOM 785 C CA . GLY A 1 104 ? -2.431 2.210 -18.606 1.00 39.19 104 GLY A CA 1
ATOM 786 C C . GLY A 1 104 ? -2.372 0.906 -17.825 1.00 39.19 104 GLY A C 1
ATOM 787 O O . GLY A 1 104 ? -2.402 -0.153 -18.443 1.00 39.19 104 GLY A O 1
ATOM 788 N N . HIS A 1 105 ? -2.305 0.943 -16.496 1.00 36.09 105 HIS A N 1
ATOM 789 C CA . HIS A 1 105 ? -2.651 -0.251 -15.732 1.00 36.09 105 HIS A CA 1
ATOM 790 C C . HIS A 1 105 ? -3.442 0.128 -14.482 1.00 36.09 105 HIS A C 1
ATOM 792 O O . HIS A 1 105 ? -2.907 0.302 -13.390 1.00 36.09 105 HIS A O 1
ATOM 798 N N . GLU A 1 106 ? -4.735 0.345 -14.698 1.00 35.75 106 GLU A N 1
ATOM 799 C CA . GLU A 1 106 ? -5.754 0.289 -13.657 1.00 35.75 106 GLU A CA 1
ATOM 800 C C . GLU A 1 106 ? -6.029 -1.205 -13.409 1.00 35.75 106 GLU A C 1
ATOM 802 O O . GLU A 1 106 ? -6.432 -1.886 -14.353 1.00 35.75 106 GLU A O 1
ATOM 807 N N . PRO A 1 107 ? -5.774 -1.764 -12.211 1.00 43.00 107 PRO A N 1
ATOM 808 C CA . PRO A 1 107 ? -6.269 -3.093 -11.895 1.00 43.00 107 PRO A CA 1
ATOM 809 C C . PRO A 1 107 ? -7.785 -2.994 -11.720 1.00 43.00 107 PRO A C 1
ATOM 811 O O . PRO A 1 107 ? -8.276 -2.515 -10.698 1.00 43.00 107 PRO A O 1
ATOM 814 N N . GLU A 1 108 ? -8.523 -3.400 -12.750 1.00 37.12 108 GLU A N 1
ATOM 815 C CA . GLU A 1 108 ? -9.914 -3.793 -12.587 1.00 37.12 108 GLU A CA 1
ATOM 816 C C . GLU A 1 108 ? -9.962 -5.058 -11.726 1.00 37.12 108 GLU A C 1
ATOM 818 O O . GLU A 1 108 ? -9.317 -6.070 -12.017 1.00 37.12 108 GLU A O 1
ATOM 823 N N . GLU A 1 109 ? -10.738 -4.977 -10.647 1.00 47.81 109 GLU A N 1
ATOM 824 C CA . GLU A 1 109 ? -11.237 -6.130 -9.914 1.00 47.81 109 GLU A CA 1
ATOM 825 C C . GLU A 1 109 ? -11.800 -7.171 -10.897 1.00 47.81 109 GLU A C 1
ATOM 827 O O . GLU A 1 109 ? -12.636 -6.850 -11.741 1.00 47.81 109 GLU A O 1
ATOM 832 N N . SER A 1 110 ? -11.462 -8.443 -10.656 1.00 39.16 110 SER A N 1
ATOM 833 C CA . SER A 1 110 ? -12.081 -9.665 -11.212 1.00 39.16 110 SER A CA 1
ATOM 834 C C . SER A 1 110 ? -11.387 -10.292 -12.434 1.00 39.16 110 SER A C 1
ATOM 836 O O . SER A 1 110 ? -11.499 -9.849 -13.568 1.00 39.16 110 SER A O 1
ATOM 838 N N . ALA A 1 111 ? -10.732 -11.429 -12.188 1.00 41.56 111 ALA A N 1
ATOM 839 C CA . ALA A 1 111 ? -10.285 -12.407 -13.190 1.00 41.56 111 ALA A CA 1
ATOM 840 C C . ALA A 1 111 ? -11.442 -12.947 -14.079 1.00 41.56 111 ALA A C 1
ATOM 842 O O . ALA A 1 111 ? -12.599 -12.769 -13.689 1.00 41.56 111 ALA A O 1
ATOM 843 N N . PRO A 1 112 ? -11.216 -13.794 -15.119 1.00 53.78 112 PRO A N 1
ATOM 844 C CA . PRO A 1 112 ? -10.025 -14.091 -15.942 1.00 53.78 112 PRO A CA 1
ATOM 845 C C . PRO A 1 112 ? -10.294 -13.977 -17.478 1.00 53.78 112 PRO A C 1
ATOM 847 O O . PRO A 1 112 ? -11.425 -13.731 -17.887 1.00 53.78 112 PRO A O 1
ATOM 850 N N . ILE A 1 113 ? -9.272 -14.321 -18.293 1.00 32.41 113 ILE A N 1
ATOM 851 C CA . ILE A 1 113 ? -9.261 -14.770 -19.717 1.00 32.41 113 ILE A CA 1
ATOM 852 C C . ILE A 1 113 ? -8.490 -13.814 -20.665 1.00 32.41 113 ILE A C 1
ATOM 854 O O . ILE A 1 113 ? -9.042 -12.860 -21.200 1.00 32.41 113 ILE A O 1
ATOM 858 N N . ASP A 1 114 ? -7.208 -14.130 -20.911 1.00 43.00 114 ASP A N 1
ATOM 859 C CA . ASP A 1 114 ? -6.517 -13.924 -22.203 1.00 43.00 114 ASP A CA 1
ATOM 860 C C . ASP A 1 114 ? -7.267 -14.651 -23.335 1.00 43.00 114 ASP A C 1
ATOM 862 O O . ASP A 1 114 ? -7.913 -15.660 -23.038 1.00 43.00 114 ASP A O 1
ATOM 866 N N . PRO A 1 115 ? -7.060 -14.367 -24.635 1.00 53.19 115 PRO A N 1
ATOM 867 C CA . PRO A 1 115 ? -6.327 -13.278 -25.301 1.00 53.19 115 PRO A CA 1
ATOM 868 C C . PRO A 1 115 ? -7.230 -12.568 -26.339 1.00 53.19 115 PRO A C 1
ATOM 870 O O . PRO A 1 115 ? -8.169 -13.200 -26.795 1.00 53.19 115 PRO A O 1
ATOM 873 N N . GLU A 1 116 ? -6.946 -11.332 -26.778 1.00 40.72 116 GLU A N 1
ATOM 874 C CA . GLU A 1 116 ? -7.167 -10.894 -28.181 1.00 40.72 116 GLU A CA 1
ATOM 875 C C . GLU A 1 116 ? -6.915 -9.387 -28.414 1.00 40.72 116 GLU A C 1
ATOM 877 O O . GLU A 1 116 ? -7.399 -8.526 -27.686 1.00 40.72 116 GLU A O 1
ATOM 882 N N . GLU A 1 117 ? -6.206 -9.129 -29.520 1.00 42.12 117 GLU A N 1
ATOM 883 C CA . GLU A 1 117 ? -6.205 -7.915 -30.354 1.00 42.12 117 GLU A CA 1
ATOM 884 C C . GLU A 1 117 ? -5.272 -6.754 -29.946 1.00 42.12 117 GLU A C 1
ATOM 886 O O . GLU A 1 117 ? -5.628 -5.798 -29.256 1.00 42.12 117 GLU A O 1
ATOM 891 N N . GLU A 1 118 ? -4.066 -6.786 -30.531 1.00 47.06 118 GLU A N 1
ATOM 892 C CA . GLU A 1 118 ? -3.263 -5.600 -30.845 1.00 47.06 118 GLU A CA 1
ATOM 893 C C . GLU A 1 118 ? -4.121 -4.586 -31.625 1.00 47.06 118 GLU A C 1
ATOM 895 O O . GLU A 1 118 ? -4.304 -4.671 -32.843 1.00 47.06 118 GLU A O 1
ATOM 900 N N . GLY A 1 119 ? -4.663 -3.605 -30.903 1.00 41.50 119 GLY A N 1
ATOM 901 C CA . GLY A 1 119 ? -5.418 -2.490 -31.460 1.00 41.50 119 GLY A CA 1
ATOM 902 C C . GLY A 1 119 ? -4.557 -1.646 -32.399 1.00 41.50 119 GLY A C 1
ATOM 903 O O . GLY A 1 119 ? -3.858 -0.724 -31.985 1.00 41.50 119 GLY A O 1
ATOM 904 N N . THR A 1 120 ? -4.629 -1.963 -33.689 1.00 47.94 120 THR A N 1
ATOM 905 C CA . THR A 1 120 ? -4.055 -1.181 -34.788 1.00 47.94 120 THR A CA 1
ATOM 906 C C . THR A 1 120 ? -4.501 0.284 -34.703 1.00 47.94 120 THR A C 1
ATOM 908 O O . THR A 1 120 ? -5.683 0.585 -34.535 1.00 47.94 120 THR A O 1
ATOM 911 N N . ALA A 1 121 ? -3.550 1.211 -34.861 1.00 46.69 121 ALA A N 1
ATOM 912 C CA . ALA A 1 121 ? -3.778 2.653 -34.813 1.00 46.69 121 ALA A CA 1
ATOM 913 C C . ALA A 1 121 ? -4.836 3.110 -35.839 1.00 46.69 121 ALA A C 1
ATOM 915 O O . ALA A 1 121 ? -4.582 3.181 -37.044 1.00 46.69 121 ALA A O 1
ATOM 916 N N . GLY A 1 122 ? -6.030 3.460 -35.357 1.00 47.72 122 GLY A N 1
ATOM 917 C CA . GLY A 1 122 ? -7.089 4.041 -36.177 1.00 47.72 122 GLY A CA 1
ATOM 918 C C . GLY A 1 122 ? -6.723 5.453 -36.642 1.00 47.72 122 GLY A C 1
ATOM 919 O O . GLY A 1 122 ? -6.690 6.393 -35.852 1.00 47.72 122 GLY A O 1
ATOM 920 N N . VAL A 1 123 ? -6.470 5.627 -37.940 1.00 62.41 123 VAL A N 1
ATOM 921 C CA . VAL A 1 123 ? -6.265 6.945 -38.561 1.00 62.41 123 VAL A CA 1
ATOM 922 C C . VAL A 1 123 ? -7.623 7.578 -38.879 1.00 62.41 123 VAL A C 1
ATOM 924 O O . VAL A 1 123 ? -8.361 7.104 -39.742 1.00 62.41 123 VAL A O 1
ATOM 927 N N . MET A 1 124 ? -7.952 8.687 -38.214 1.00 50.75 124 MET A N 1
ATOM 928 C CA . MET A 1 124 ? -9.173 9.457 -38.472 1.00 50.75 124 MET A CA 1
ATOM 929 C C . MET A 1 124 ? -8.971 10.410 -39.660 1.00 50.75 124 MET A C 1
ATOM 931 O O . MET A 1 124 ? -8.352 11.464 -39.529 1.00 50.75 124 MET A O 1
ATOM 935 N N . LEU A 1 125 ? -9.519 10.075 -40.834 1.00 60.41 125 LEU A N 1
ATOM 936 C CA . LEU A 1 125 ? -9.514 10.972 -41.994 1.00 60.41 125 LEU A CA 1
ATOM 937 C C . LEU A 1 125 ? -10.849 11.723 -42.109 1.00 60.41 125 LEU A C 1
ATOM 939 O O . LEU A 1 125 ? -11.857 11.189 -42.569 1.00 60.41 125 LEU A O 1
ATOM 943 N N . ARG A 1 126 ? -10.863 13.004 -41.732 1.00 55.38 126 ARG A N 1
ATOM 944 C CA . ARG A 1 126 ? -12.031 13.883 -41.893 1.00 55.38 126 ARG A CA 1
ATOM 945 C C . ARG A 1 126 ? -12.163 14.332 -43.354 1.00 55.38 126 ARG A C 1
ATOM 947 O O . ARG A 1 126 ? -11.557 15.319 -43.764 1.00 55.38 126 ARG A O 1
ATOM 954 N N . ARG A 1 127 ? -12.983 13.633 -44.146 1.00 53.78 127 ARG A N 1
ATOM 955 C CA . ARG A 1 127 ? -13.348 14.036 -45.518 1.00 53.78 127 ARG A CA 1
ATOM 956 C C . ARG A 1 127 ? -14.708 14.743 -45.510 1.00 53.78 127 ARG A C 1
ATOM 958 O O . ARG A 1 127 ? -15.727 14.126 -45.222 1.00 53.78 127 ARG A O 1
ATOM 965 N N . THR A 1 128 ? -14.746 16.040 -45.820 1.00 62.31 128 THR A N 1
ATOM 966 C CA . THR A 1 128 ? -16.008 16.783 -45.977 1.00 62.31 128 THR A CA 1
ATOM 967 C C . THR A 1 128 ? -16.636 16.454 -47.329 1.00 62.31 128 THR A C 1
ATOM 969 O O . THR A 1 128 ? -16.248 16.978 -48.373 1.00 62.31 128 THR A O 1
ATOM 972 N N . LEU A 1 129 ? -17.614 15.553 -47.313 1.00 57.94 129 LEU A N 1
ATOM 973 C CA . LEU A 1 129 ? -18.395 15.177 -48.484 1.00 57.94 129 LEU A CA 1
ATOM 974 C C . LEU A 1 129 ? -19.574 16.153 -48.606 1.00 57.94 129 LEU A C 1
ATOM 976 O O . LEU A 1 129 ? -20.615 15.970 -47.989 1.00 57.94 129 LEU A O 1
ATOM 980 N N . ARG A 1 130 ? -19.393 17.238 -49.367 1.00 66.94 130 ARG A N 1
ATOM 981 C CA . ARG A 1 130 ? -20.513 18.077 -49.818 1.00 66.94 130 ARG A CA 1
ATOM 982 C C . ARG A 1 130 ? -20.963 17.574 -51.187 1.00 66.94 130 ARG A C 1
ATOM 984 O O . ARG A 1 130 ? -20.378 17.926 -52.206 1.00 66.94 130 ARG A O 1
ATOM 991 N N . SER A 1 131 ? -21.950 16.680 -51.181 1.00 54.81 131 SER A N 1
ATOM 992 C CA . SER A 1 131 ? -22.687 16.303 -52.388 1.00 54.81 131 SER A CA 1
ATOM 993 C C . SER A 1 131 ? -23.568 17.482 -52.801 1.00 54.81 131 SER A C 1
ATOM 995 O O . SER A 1 131 ? -24.198 18.113 -51.953 1.00 54.81 131 SER A O 1
ATOM 997 N N . GLY A 1 132 ? -23.528 17.843 -54.079 1.00 65.19 132 GLY A N 1
ATOM 998 C CA . GLY A 1 132 ? -24.189 19.031 -54.599 1.00 65.19 132 GLY A CA 1
ATOM 999 C C . GLY A 1 132 ? -25.668 18.846 -54.944 1.00 65.19 132 GLY A C 1
ATOM 1000 O O . GLY A 1 132 ? -26.132 17.737 -55.178 1.00 65.19 132 GLY A O 1
ATOM 1001 N N . ARG A 1 133 ? -26.303 20.014 -55.113 1.00 41.72 133 ARG A N 1
ATOM 1002 C CA . ARG A 1 133 ? -27.260 20.378 -56.173 1.00 41.72 133 ARG A CA 1
ATOM 1003 C C . ARG A 1 133 ? -28.692 19.830 -56.098 1.00 41.72 133 ARG A C 1
ATOM 1005 O O . ARG A 1 133 ? -28.946 18.666 -56.377 1.00 41.72 133 ARG A O 1
ATOM 1012 N N . THR A 1 134 ? -29.617 20.779 -55.959 1.00 41.78 134 THR A N 1
ATOM 1013 C CA . THR A 1 134 ? -30.733 20.975 -56.901 1.00 41.78 134 THR A CA 1
ATOM 1014 C C . THR A 1 134 ? -30.737 22.430 -57.328 1.00 41.78 134 THR A C 1
ATOM 1016 O O . THR A 1 134 ? -30.670 23.275 -56.407 1.00 41.78 134 THR A O 1
#

Foldseek 3Di:
DDPPQWDWDADPQFIEIEGDQPDDLVVSLVVVLVVCVVPLVVRAQGAYEYENEAHQDALVSVVVSQVSQVVSNYHDAEYEYQHPRVVVSCLVVVHHYDYPDDDDDDNDPDDDDDDDDPPDDDDDDDDDDDDDDD

Secondary structure (DSSP, 8-state):
----SEEEEEETTEEEEEE-TTS-HHHHHHHHHHHHHHTHHHHTT-EEEEEEET----HHHHHHHHHHHHTTT-EEEEEEES-HHHHHHHHTTTPEEE-SS-S-----S-------------------------

Sequence (134 aa):
MNDKIVSIKGIRDGVLITLSPTEEWHILTEALAARIDEKADFFAGAQVTVDFGERPVPKVEMLSLKALLERRNMTLSAVLSESLTTIDAALALDIRTTSSGVPGHEPEESAPIDPEEEGTAGVMLRRTLRSGRT